Protein AF-B1YCQ2-F1 (afdb_monomer)

Organism: Pyrobaculum neutrophilum (strain DSM 2338 / JCM 9278 / NBRC 100436 / V24Sta) (NCBI:txid444157)

Secondary structure (DSSP, 8-state):
-HHHHHHTHHHHHHHHTT--TTS-HHHHHHHHHHHHHHHHHHHHHT-

Nearest PDB structures (foldseek):
  7aod-assembly1_M  TM=5.592E-01  e=4.754E+00  Schizosaccharomyces pombe 972h-

Mean predicted aligned error: 8.29 Å

Radius of gyration: 11.96 Å; Cα contacts (8 Å, |Δi|>4): 18; chains: 1; bounding box: 20×26×31 Å

Structure (mmCIF, N/CA/C/O backbone):
data_AF-B1YCQ2-F1
#
_entry.id   AF-B1YCQ2-F1
#
loop_
_atom_site.group_PDB
_atom_site.id
_atom_site.type_symbol
_atom_site.label_atom_id
_atom_site.label_alt_id
_atom_site.label_comp_id
_atom_site.label_asym_id
_atom_site.label_entity_id
_atom_site.label_seq_id
_atom_site.pdbx_PDB_ins_code
_atom_s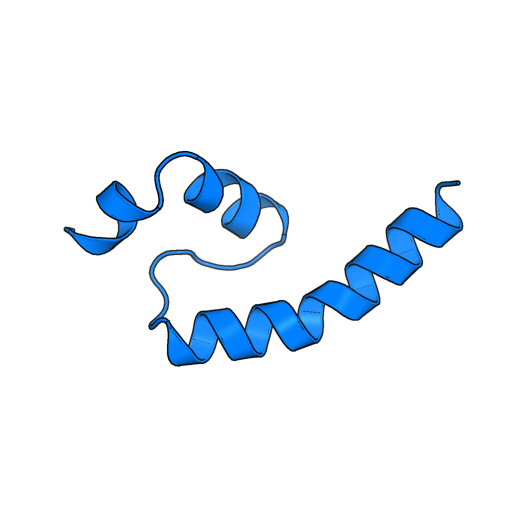ite.Cartn_x
_atom_site.Cartn_y
_atom_site.Cartn_z
_atom_site.occupancy
_atom_site.B_iso_or_equiv
_atom_site.auth_seq_id
_atom_site.auth_comp_id
_atom_site.auth_asym_id
_atom_site.auth_a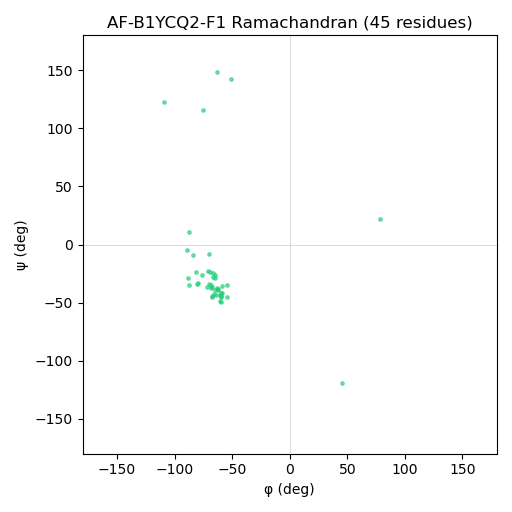tom_id
_atom_site.pdbx_PDB_model_num
ATOM 1 N N . MET A 1 1 ? 11.280 -6.479 -15.029 1.00 48.53 1 MET A N 1
ATOM 2 C CA . MET A 1 1 ? 11.618 -5.036 -15.040 1.00 48.53 1 MET A CA 1
ATOM 3 C C . MET A 1 1 ? 10.519 -4.113 -15.597 1.00 48.53 1 MET A C 1
ATOM 5 O O . MET A 1 1 ? 10.484 -2.975 -15.168 1.00 48.53 1 MET A O 1
ATOM 9 N N . ARG A 1 2 ? 9.563 -4.565 -16.431 1.00 53.31 2 ARG A N 1
ATOM 10 C CA . ARG A 1 2 ? 8.549 -3.694 -17.086 1.00 53.31 2 ARG A CA 1
ATOM 11 C C . ARG A 1 2 ? 7.457 -3.047 -16.205 1.00 53.31 2 ARG A C 1
ATOM 13 O O . ARG A 1 2 ? 6.868 -2.056 -16.620 1.00 53.31 2 ARG A O 1
ATOM 20 N N . THR A 1 3 ? 7.118 -3.598 -15.036 1.00 53.94 3 THR A N 1
ATOM 21 C CA . THR A 1 3 ? 5.956 -3.117 -14.246 1.00 53.94 3 THR A CA 1
ATOM 22 C C . THR A 1 3 ? 6.267 -1.865 -13.425 1.00 53.94 3 THR A C 1
ATOM 24 O O . THR A 1 3 ? 5.416 -0.994 -13.280 1.00 53.94 3 THR A O 1
ATOM 27 N N . VAL A 1 4 ? 7.503 -1.747 -12.934 1.00 53.59 4 VAL A N 1
ATOM 28 C CA . VAL A 1 4 ? 7.950 -0.597 -12.128 1.00 53.59 4 VAL A CA 1
ATOM 29 C C . VAL A 1 4 ? 8.013 0.673 -12.983 1.00 53.59 4 VAL A C 1
ATOM 31 O O . VAL A 1 4 ? 7.629 1.741 -12.518 1.00 53.59 4 VAL A O 1
ATOM 34 N N . GLU A 1 5 ? 8.386 0.544 -14.261 1.00 54.97 5 GLU A N 1
ATOM 35 C CA . GLU A 1 5 ? 8.401 1.660 -15.219 1.00 54.97 5 GLU A CA 1
ATOM 36 C C . GLU A 1 5 ? 6.997 2.216 -15.513 1.00 54.97 5 GLU A C 1
ATOM 38 O O . GLU A 1 5 ? 6.859 3.410 -15.758 1.00 54.97 5 GLU A O 1
ATOM 43 N N . LYS A 1 6 ? 5.939 1.392 -15.426 1.00 63.19 6 LYS A N 1
ATOM 44 C CA . LYS A 1 6 ? 4.546 1.846 -15.612 1.00 63.19 6 LYS A CA 1
ATOM 45 C C . LYS A 1 6 ? 3.977 2.599 -14.409 1.00 63.19 6 LYS A C 1
ATOM 47 O O . LYS A 1 6 ? 3.061 3.394 -14.585 1.00 63.19 6 LYS A O 1
ATOM 52 N N . LEU A 1 7 ? 4.481 2.341 -13.200 1.00 65.50 7 LEU A N 1
ATOM 53 C CA . LEU A 1 7 ? 3.992 2.997 -11.983 1.00 65.50 7 LEU A CA 1
ATOM 54 C C . LEU A 1 7 ? 4.604 4.388 -11.782 1.00 65.50 7 LEU A C 1
ATOM 56 O O . LEU A 1 7 ? 3.991 5.217 -11.116 1.00 65.50 7 LEU A O 1
ATOM 60 N N . GLY A 1 8 ? 5.781 4.669 -12.353 1.00 74.69 8 GLY A N 1
ATOM 61 C CA . GLY A 1 8 ? 6.400 5.999 -12.329 1.00 74.69 8 GLY A CA 1
ATOM 62 C C . GLY A 1 8 ? 6.355 6.649 -10.931 1.00 74.69 8 GLY A C 1
ATOM 63 O O . GLY A 1 8 ? 6.888 6.064 -9.986 1.00 74.69 8 GLY A O 1
ATOM 64 N N . PRO A 1 9 ? 5.699 7.811 -10.745 1.00 74.25 9 PRO A N 1
ATOM 65 C CA . PRO A 1 9 ? 5.617 8.502 -9.452 1.00 74.25 9 PRO A CA 1
ATOM 66 C C . PRO A 1 9 ? 4.819 7.745 -8.375 1.00 74.25 9 PRO A C 1
ATOM 68 O O . PRO A 1 9 ? 5.147 7.854 -7.195 1.00 74.25 9 PRO A O 1
ATOM 71 N N . LEU A 1 10 ? 3.837 6.916 -8.754 1.00 75.69 10 LEU A N 1
ATOM 72 C CA . LEU A 1 10 ? 3.073 6.095 -7.804 1.00 75.69 10 LEU A CA 1
ATOM 73 C C . LEU A 1 10 ? 3.950 5.048 -7.117 1.00 75.69 10 LEU A C 1
ATOM 75 O O . LEU A 1 10 ? 3.659 4.653 -5.994 1.00 75.69 10 LEU A O 1
ATOM 79 N N . SER A 1 11 ? 5.044 4.618 -7.753 1.00 79.19 11 SER A N 1
ATOM 80 C CA . SER A 1 11 ? 5.963 3.655 -7.141 1.00 79.19 11 SER A CA 1
ATOM 81 C C . SER A 1 11 ? 6.623 4.201 -5.871 1.00 79.19 11 SER A C 1
ATOM 83 O O . SER A 1 11 ? 6.760 3.457 -4.905 1.00 79.19 11 SER A O 1
ATOM 85 N N . LYS A 1 12 ? 6.962 5.499 -5.831 1.00 80.31 12 LYS A N 1
ATOM 86 C CA . LYS A 1 12 ? 7.515 6.152 -4.634 1.00 80.31 12 LYS A CA 1
ATOM 87 C C . LYS A 1 12 ? 6.480 6.228 -3.519 1.00 80.31 12 LYS A C 1
ATOM 89 O O . LYS A 1 12 ? 6.773 5.849 -2.394 1.00 80.31 12 LYS A O 1
ATOM 94 N N . LEU A 1 13 ? 5.260 6.630 -3.866 1.00 79.12 13 LEU A N 1
ATOM 95 C CA . LEU A 1 13 ? 4.164 6.791 -2.914 1.00 79.12 13 LEU A CA 1
ATOM 96 C C . LEU A 1 13 ? 3.760 5.449 -2.288 1.00 79.12 13 LEU A C 1
ATOM 98 O O . LEU A 1 13 ? 3.543 5.371 -1.085 1.00 79.12 13 LEU A O 1
ATOM 102 N N . LEU A 1 14 ? 3.747 4.372 -3.084 1.00 80.25 14 LEU A N 1
ATOM 103 C CA . LEU A 1 14 ? 3.555 3.006 -2.591 1.00 80.25 14 LEU A CA 1
ATOM 104 C C . LEU A 1 14 ? 4.650 2.610 -1.589 1.00 80.25 14 LEU A C 1
ATOM 106 O O . LEU A 1 14 ? 4.333 2.084 -0.525 1.00 80.25 14 LEU A O 1
ATOM 110 N N . ILE A 1 15 ? 5.916 2.913 -1.884 1.00 84.06 15 ILE A N 1
ATOM 111 C CA . ILE A 1 15 ? 7.035 2.625 -0.975 1.00 84.06 15 ILE A CA 1
ATOM 112 C C . ILE A 1 15 ? 6.908 3.423 0.331 1.00 84.06 15 ILE A C 1
ATOM 114 O O . ILE A 1 15 ? 7.090 2.847 1.402 1.00 84.06 15 ILE A O 1
ATOM 118 N N . GLU A 1 16 ? 6.550 4.709 0.262 1.00 82.00 16 GLU A N 1
ATOM 119 C CA . GLU A 1 16 ? 6.350 5.575 1.436 1.00 82.00 16 GLU A CA 1
ATOM 120 C C . GLU A 1 16 ? 5.264 5.043 2.380 1.00 82.00 16 GLU A C 1
ATOM 122 O O . GLU A 1 16 ? 5.414 5.113 3.599 1.00 82.00 16 GLU A O 1
ATOM 127 N N . ILE A 1 17 ? 4.205 4.435 1.837 1.00 78.44 17 ILE A N 1
ATOM 128 C CA . ILE A 1 17 ? 3.143 3.800 2.633 1.00 78.44 17 ILE A CA 1
ATOM 129 C C . ILE A 1 17 ? 3.439 2.327 2.985 1.00 78.44 17 ILE A C 1
ATOM 131 O O . ILE A 1 17 ? 2.560 1.616 3.477 1.00 78.44 17 ILE A O 1
ATOM 135 N N . GLY A 1 18 ? 4.665 1.845 2.748 1.00 79.25 18 GLY A N 1
ATOM 136 C CA . GLY A 1 18 ? 5.117 0.496 3.114 1.00 79.25 18 GLY A CA 1
ATOM 137 C C . GLY A 1 18 ? 4.639 -0.621 2.176 1.00 79.25 18 GLY A C 1
ATOM 138 O O . GLY A 1 18 ? 4.577 -1.796 2.559 1.00 79.25 18 GLY A O 1
ATOM 139 N N . VAL A 1 19 ? 4.271 -0.279 0.945 1.00 84.25 19 VAL A N 1
ATOM 140 C CA . VAL A 1 19 ? 3.768 -1.204 -0.072 1.00 84.25 19 VAL A CA 1
ATOM 141 C C . VAL A 1 19 ? 4.809 -1.373 -1.179 1.00 84.25 19 VAL A C 1
ATOM 143 O O . VAL A 1 19 ? 5.206 -0.413 -1.828 1.00 84.25 19 VAL A O 1
ATOM 146 N N . ASP A 1 20 ? 5.245 -2.612 -1.428 1.00 84.44 20 ASP A N 1
ATOM 147 C CA . ASP A 1 20 ? 6.208 -2.891 -2.499 1.00 84.44 20 ASP A CA 1
ATOM 148 C C . ASP A 1 20 ? 5.518 -2.820 -3.882 1.00 84.44 20 ASP A C 1
ATOM 150 O O . ASP A 1 20 ? 4.645 -3.645 -4.174 1.00 84.44 20 ASP A O 1
ATOM 154 N N . PRO A 1 21 ? 5.905 -1.873 -4.761 1.00 78.69 21 PRO A N 1
ATOM 155 C CA . PRO A 1 21 ? 5.314 -1.701 -6.089 1.00 78.69 21 PRO A CA 1
ATOM 156 C C . PRO A 1 21 ? 5.658 -2.833 -7.072 1.00 78.69 21 PRO A C 1
ATOM 158 O O . PRO A 1 21 ? 5.122 -2.8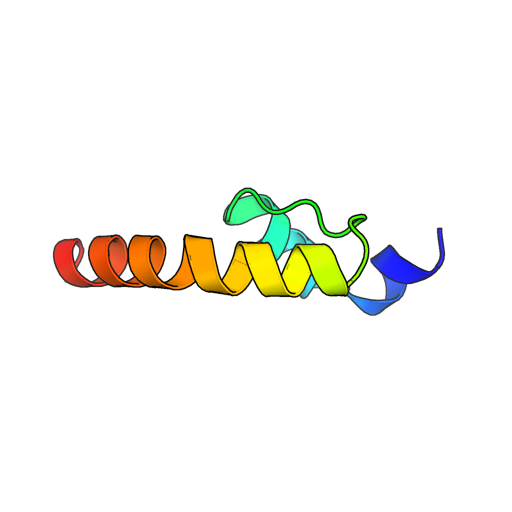70 -8.180 1.00 78.69 21 PRO A O 1
ATOM 161 N N . ARG A 1 22 ? 6.563 -3.751 -6.707 1.00 83.06 22 ARG A N 1
ATOM 162 C CA . ARG A 1 22 ? 6.901 -4.950 -7.495 1.00 83.06 22 ARG A CA 1
ATOM 163 C C . ARG A 1 22 ? 5.937 -6.106 -7.252 1.00 83.06 22 ARG A C 1
ATOM 165 O O . ARG A 1 22 ? 6.007 -7.103 -7.972 1.00 83.06 22 ARG A O 1
ATOM 172 N N . LEU A 1 23 ? 5.057 -5.987 -6.258 1.00 81.38 23 LEU A N 1
ATOM 173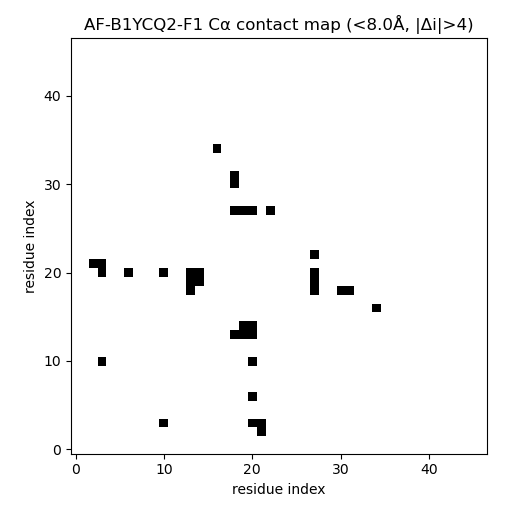 C CA . LEU A 1 23 ? 4.050 -6.999 -5.983 1.00 81.38 23 LEU A CA 1
ATOM 174 C C . LEU A 1 23 ? 3.072 -7.146 -7.163 1.00 81.38 23 LEU A C 1
ATOM 176 O O . LEU A 1 23 ? 2.759 -6.171 -7.851 1.00 81.38 23 LEU A O 1
ATOM 180 N N . PRO A 1 24 ? 2.538 -8.358 -7.383 1.00 81.62 24 PRO A N 1
ATOM 181 C CA . PRO A 1 24 ? 1.396 -8.568 -8.262 1.00 81.62 24 PRO A CA 1
ATOM 182 C C . PRO A 1 24 ? 0.241 -7.617 -7.924 1.00 81.62 24 PRO A C 1
ATOM 184 O O . PRO A 1 24 ? -0.058 -7.388 -6.750 1.00 81.62 24 PRO A O 1
ATOM 187 N N . ILE A 1 25 ? -0.463 -7.119 -8.949 1.00 79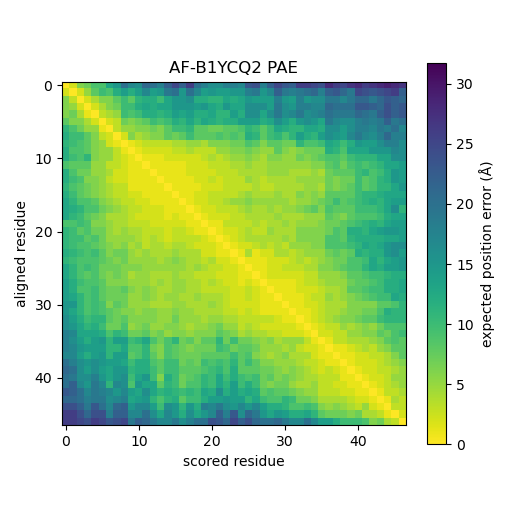.94 25 ILE A N 1
ATOM 188 C CA . ILE A 1 25 ? -1.551 -6.133 -8.798 1.00 79.94 25 ILE A CA 1
ATOM 189 C C . ILE A 1 25 ? -2.634 -6.594 -7.805 1.00 79.94 25 ILE A C 1
ATOM 191 O O . ILE A 1 25 ? -3.156 -5.798 -7.034 1.00 79.94 25 ILE A O 1
ATOM 195 N N . GLN A 1 26 ? -2.916 -7.898 -7.766 1.00 79.56 26 GLN A N 1
ATOM 196 C CA . GLN A 1 26 ? -3.894 -8.506 -6.862 1.00 79.56 26 GLN A CA 1
ATOM 197 C C . GLN A 1 26 ? -3.503 -8.322 -5.386 1.00 79.56 26 GLN A C 1
ATOM 199 O O . GLN A 1 26 ? -4.351 -8.046 -4.542 1.00 79.56 26 GLN A O 1
ATOM 204 N N . LEU A 1 27 ? -2.205 -8.419 -5.083 1.00 79.56 27 LEU A N 1
ATOM 205 C CA . LEU A 1 27 ? -1.670 -8.226 -3.736 1.00 79.56 27 LEU A CA 1
ATOM 206 C C . LEU A 1 27 ? -1.529 -6.740 -3.388 1.00 79.56 27 LEU A C 1
ATOM 208 O O . LEU A 1 27 ? -1.733 -6.361 -2.235 1.00 79.56 27 LEU A O 1
ATOM 212 N N . LEU A 1 28 ? -1.228 -5.897 -4.381 1.00 79.50 28 LEU A N 1
ATOM 213 C CA . LEU A 1 28 ? -1.219 -4.438 -4.237 1.00 79.50 28 LEU A CA 1
ATOM 214 C C . LEU A 1 28 ? -2.592 -3.912 -3.819 1.00 79.50 28 LEU A C 1
ATOM 216 O O . LEU A 1 28 ? -2.687 -3.175 -2.842 1.00 79.50 28 LEU A O 1
ATOM 220 N N . VAL A 1 29 ? -3.650 -4.326 -4.517 1.00 78.69 29 VAL A N 1
ATOM 221 C CA . VAL A 1 29 ? -5.026 -3.913 -4.213 1.00 78.69 29 VAL A CA 1
ATOM 222 C C . VAL A 1 29 ? -5.412 -4.341 -2.796 1.00 78.69 29 VAL A C 1
ATOM 224 O O . VAL A 1 29 ? -5.851 -3.508 -2.0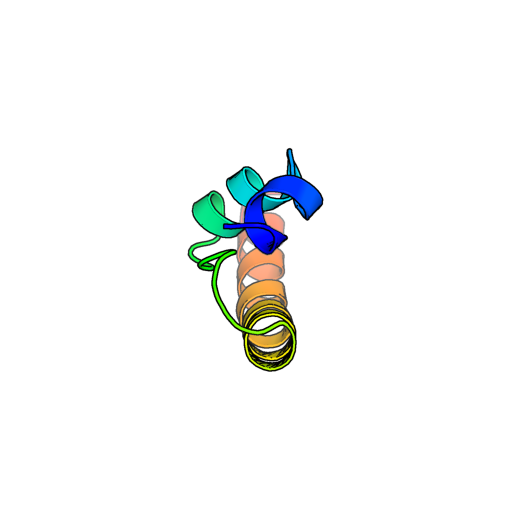07 1.00 78.69 29 VAL A O 1
ATOM 227 N N . ALA A 1 30 ? -5.162 -5.600 -2.423 1.00 81.19 30 ALA A N 1
ATOM 228 C CA . ALA A 1 30 ? -5.449 -6.093 -1.075 1.00 81.19 30 ALA A CA 1
ATOM 229 C C . ALA A 1 30 ? -4.705 -5.304 0.023 1.00 81.19 30 ALA A C 1
ATOM 231 O O . ALA A 1 30 ? -5.297 -4.963 1.052 1.00 81.19 30 ALA A O 1
ATOM 232 N N . ARG A 1 31 ? -3.425 -4.964 -0.200 1.00 78.62 31 ARG A N 1
ATOM 233 C CA . ARG A 1 31 ? -2.649 -4.114 0.720 1.00 78.62 31 ARG A CA 1
ATOM 234 C C . ARG A 1 31 ? -3.186 -2.691 0.796 1.00 78.62 31 ARG A C 1
ATOM 236 O O . ARG A 1 31 ? -3.284 -2.144 1.888 1.00 78.62 31 ARG A O 1
ATOM 243 N N . LEU A 1 32 ? -3.554 -2.089 -0.331 1.00 77.81 32 LEU A N 1
ATOM 244 C CA . LEU A 1 32 ? -4.105 -0.735 -0.346 1.00 77.81 32 LEU A CA 1
ATOM 245 C C . LEU A 1 32 ? -5.401 -0.659 0.465 1.00 77.81 32 LEU A C 1
ATOM 247 O O . LEU A 1 32 ? -5.533 0.235 1.293 1.00 77.81 32 LEU A O 1
ATOM 251 N N . TYR A 1 33 ? -6.299 -1.638 0.334 1.00 78.31 33 TYR A N 1
ATOM 252 C CA . TYR A 1 33 ? -7.526 -1.696 1.140 1.00 78.31 33 TYR A CA 1
ATOM 253 C C . TYR A 1 33 ? -7.285 -1.937 2.637 1.00 78.31 33 TYR A C 1
ATOM 255 O O . TYR A 1 33 ? -8.112 -1.546 3.455 1.00 78.31 33 TYR A O 1
ATOM 263 N N . THR A 1 34 ? -6.160 -2.541 3.025 1.00 80.56 34 THR A N 1
ATOM 264 C CA . THR A 1 34 ? -5.808 -2.738 4.444 1.00 80.56 34 THR A CA 1
ATOM 265 C C . THR A 1 34 ? -5.030 -1.566 5.041 1.00 80.56 34 THR A C 1
ATOM 267 O O . THR A 1 34 ? -5.122 -1.317 6.244 1.00 80.56 34 THR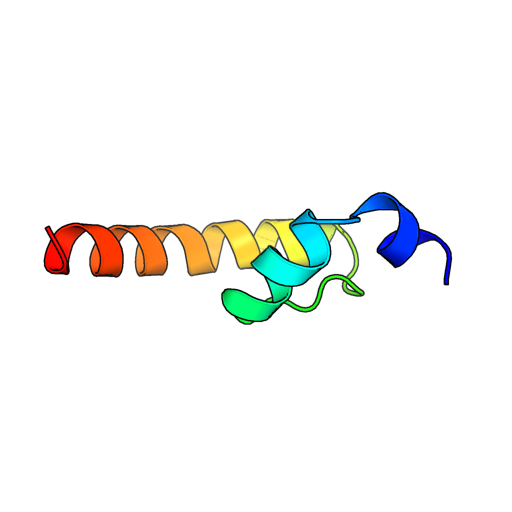 A O 1
ATOM 270 N N . VAL A 1 35 ? -4.269 -0.835 4.226 1.00 75.00 35 VAL A N 1
ATOM 271 C CA . VAL A 1 35 ? -3.469 0.322 4.654 1.00 75.00 35 VAL A CA 1
ATOM 272 C C . VAL A 1 35 ? -4.285 1.618 4.607 1.00 75.00 35 VAL A C 1
ATOM 274 O O . VAL A 1 35 ? -4.128 2.452 5.495 1.00 75.00 35 VAL A O 1
ATOM 277 N N . ALA A 1 36 ? -5.204 1.773 3.648 1.00 75.94 36 ALA A N 1
ATOM 278 C CA . ALA A 1 36 ? -6.025 2.976 3.492 1.00 75.94 36 ALA A CA 1
ATOM 279 C C . ALA A 1 36 ? -6.805 3.374 4.763 1.00 75.94 36 ALA A C 1
ATOM 281 O O . ALA A 1 36 ? -6.719 4.542 5.136 1.00 75.94 36 ALA A O 1
ATOM 282 N N . PRO A 1 37 ? -7.473 2.466 5.508 1.00 72.88 37 PRO A N 1
ATOM 283 C CA . PRO A 1 37 ? -8.151 2.837 6.752 1.00 72.88 37 PRO A CA 1
ATOM 284 C C . PRO A 1 37 ? -7.176 3.360 7.814 1.00 72.88 37 PRO A C 1
ATOM 286 O O . PRO A 1 37 ? -7.460 4.340 8.493 1.00 72.88 37 PRO A O 1
ATOM 289 N N . LYS A 1 38 ? -5.988 2.748 7.916 1.00 72.62 38 LYS A N 1
ATOM 290 C CA . LYS A 1 38 ? -4.943 3.156 8.868 1.00 72.62 38 LYS A CA 1
ATOM 291 C C . LYS A 1 38 ? -4.355 4.524 8.518 1.00 72.62 38 LYS A C 1
ATOM 293 O O . LYS A 1 38 ? -4.031 5.295 9.416 1.00 72.62 38 LYS A O 1
ATOM 298 N N . LEU A 1 39 ? -4.219 4.819 7.224 1.00 68.00 39 LEU A N 1
ATOM 299 C CA . LEU A 1 39 ? -3.791 6.130 6.734 1.00 68.00 39 LEU A CA 1
ATOM 300 C C . LEU A 1 39 ? -4.846 7.201 7.011 1.00 68.00 39 LEU A C 1
ATOM 302 O O . LEU A 1 39 ? -4.489 8.269 7.492 1.00 68.00 39 LEU A O 1
ATOM 306 N N . VAL A 1 40 ? -6.127 6.904 6.768 1.00 67.69 40 VAL A N 1
ATOM 307 C CA . VAL A 1 40 ? -7.236 7.823 7.070 1.00 67.69 40 VAL A CA 1
ATOM 308 C C . VAL A 1 40 ? -7.275 8.155 8.560 1.00 67.69 40 VAL A C 1
ATOM 310 O O . VAL A 1 40 ? -7.348 9.329 8.896 1.00 67.69 40 VAL A O 1
ATOM 313 N N . SER A 1 41 ? -7.142 7.167 9.454 1.00 63.22 41 SER A N 1
ATOM 314 C CA . SER A 1 41 ? -7.081 7.429 10.901 1.00 63.22 41 SER A CA 1
ATOM 315 C C . SER A 1 41 ? -5.904 8.326 11.286 1.00 63.22 41 SER A C 1
ATOM 317 O O . SER A 1 41 ? -6.076 9.244 12.075 1.00 63.22 41 SER A O 1
ATOM 319 N N . ARG A 1 42 ? -4.720 8.109 10.702 1.00 62.84 42 ARG A N 1
ATOM 320 C CA . ARG A 1 42 ? -3.541 8.944 10.983 1.00 62.84 42 ARG A CA 1
ATOM 321 C C . ARG A 1 42 ? -3.643 10.359 10.422 1.00 62.84 42 ARG A C 1
ATOM 323 O O . ARG A 1 42 ? -3.116 11.276 11.034 1.00 62.84 42 ARG A O 1
ATOM 330 N N . LEU A 1 43 ? -4.285 10.530 9.269 1.00 58.12 43 LEU A N 1
ATOM 331 C CA . LEU A 1 43 ? -4.555 11.845 8.687 1.00 58.12 43 LEU A CA 1
ATOM 332 C C . LEU A 1 43 ? -5.634 12.596 9.473 1.00 58.12 43 LEU A C 1
ATOM 334 O O . LEU A 1 43 ? -5.517 13.803 9.636 1.00 58.12 43 LEU A O 1
ATOM 338 N N . ALA A 1 44 ? -6.647 11.887 9.975 1.00 60.34 44 ALA A N 1
ATOM 339 C CA . ALA A 1 44 ? -7.690 12.461 10.817 1.00 60.34 44 ALA A CA 1
ATOM 340 C C . ALA A 1 44 ? -7.162 12.890 12.196 1.00 60.34 44 ALA A C 1
ATOM 342 O O . ALA A 1 44 ? -7.570 13.936 12.674 1.00 60.34 44 ALA A O 1
ATOM 343 N N . ASP A 1 45 ? -6.237 12.132 12.800 1.00 58.91 45 ASP A N 1
ATOM 344 C CA . ASP A 1 45 ? -5.550 12.518 14.051 1.00 58.91 45 ASP A CA 1
ATOM 345 C C . ASP A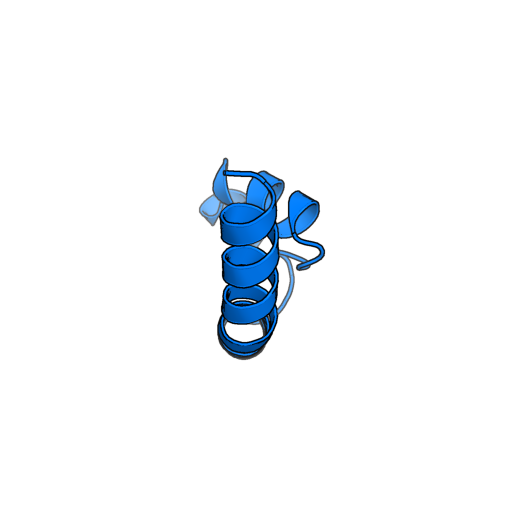 1 45 ? -4.550 13.674 13.865 1.00 58.91 45 ASP A C 1
ATOM 347 O O . ASP A 1 45 ? -4.176 14.338 14.829 1.00 58.91 45 ASP A O 1
ATOM 351 N N . ALA A 1 46 ? -4.053 13.879 12.642 1.00 55.09 46 ALA A N 1
ATOM 352 C CA . ALA A 1 46 ? -3.101 14.942 12.321 1.00 55.09 46 ALA A CA 1
ATOM 353 C C .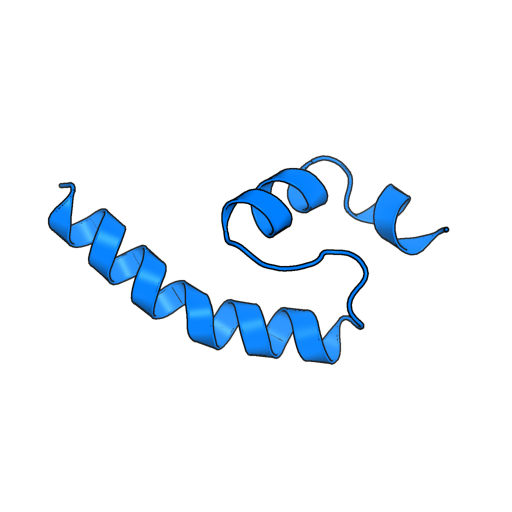 ALA A 1 46 ? -3.776 16.270 11.922 1.00 55.09 46 ALA A C 1
ATOM 355 O O . ALA A 1 46 ? -3.062 17.246 11.677 1.00 55.09 46 ALA A O 1
ATOM 356 N N . SER A 1 47 ? -5.111 16.295 11.822 1.00 49.97 47 SER A N 1
ATOM 357 C CA . SER A 1 47 ? -5.936 17.466 11.493 1.00 49.97 47 SER A CA 1
ATOM 358 C C . SER A 1 47 ? -6.608 18.050 12.728 1.00 49.97 47 SER A C 1
ATOM 360 O O . SER A 1 47 ? -6.977 19.242 12.620 1.00 49.97 47 SER A O 1
#

Solvent-accessible surface area (backbone atoms only — not comparable to full-atom values): 2864 Å² total; per-residue (Å²): 124,74,65,57,69,74,41,54,72,56,36,55,56,32,47,75,75,75,36,68,63,84,50,59,68,74,57,44,52,56,47,47,69,64,46,48,62,59,49,50,53,54,53,60,74,74,106

pLDDT: mean 72.09, std 10.6, range [48.53, 84.44]

Foldseek 3Di:
DPQCVVCVPVCVVCVVLVHHSPDDPVVRVVVCVVSVVVVVVVVVVVD

Sequence (47 aa):
MRTVEKLGPLSKLLIEIGVDPRLPIQLLVARLYTVAPKLVSRLADAS